Protein AF-A0A093WER9-F1 (afdb_monomer_lite)

pLDDT: mean 78.67, std 15.02, range [27.0, 93.0]

Sequence (113 aa):
MLVMSVSSFGAELKTITKKEYLDNNIKRLEQEFDAVDTNKDGKVTPEEQKAHKARIDEARKIDQELGKLADTNKDGKISDEEREILLISMDTNKDGVVTLQEQKDYLKKLIQK

Secondary structure (DSSP, 8-state):
--------TT-------HHHHHHHHHHHHHHHHHTT-SS-SS---HHHHHHHHHHHHHHHHHHHHHHHHH-SS-SSS--HHHHHHHHHHH-SS-SS---HHHHHHHHHHHHT-

Foldseek 3Di:
DDDPDPPPPDPDPDDDDPVRVVVVVVVVVVVVQCQQPVVPPSDHDPVSVVVSVVVVVVVVVLVVVLQVQLPPVVPSDRDPVSVVVSQVQQPPVPPSDRDPVSSVVSVVVVVVD

Radius of gyration: 18.87 Å; chains: 1; bounding box: 36×37×44 Å

Structure (mmCIF, N/CA/C/O backbone):
data_AF-A0A093WER9-F1
#
_entry.id   AF-A0A093WER9-F1
#
loop_
_atom_site.group_PDB
_atom_site.id
_atom_site.type_symbol
_atom_site.label_atom_id
_atom_site.label_alt_id
_atom_site.label_comp_id
_atom_site.label_asym_id
_atom_site.label_entity_id
_atom_site.label_seq_id
_atom_site.pdbx_PDB_ins_code
_atom_site.Cartn_x
_atom_site.Cartn_y
_atom_site.Cartn_z
_atom_site.occupancy
_atom_site.B_iso_or_equiv
_atom_site.auth_seq_id
_atom_site.auth_comp_id
_atom_site.auth_asym_id
_atom_site.auth_atom_id
_atom_site.pdbx_PDB_model_num
ATOM 1 N N . MET A 1 1 ? -3.390 4.123 -4.673 1.00 33.78 1 MET A N 1
ATOM 2 C CA . MET A 1 1 ? -2.421 4.841 -5.518 1.00 33.78 1 MET A CA 1
ATOM 3 C C . MET A 1 1 ? -1.289 5.296 -4.613 1.00 33.78 1 MET A C 1
ATOM 5 O O . MET A 1 1 ? -1.528 6.116 -3.737 1.00 33.78 1 MET A O 1
ATOM 9 N N . LEU A 1 2 ? -0.112 4.682 -4.730 1.00 27.00 2 LEU A N 1
ATOM 10 C CA . LEU A 1 2 ? 1.060 5.030 -3.930 1.00 27.00 2 LEU A CA 1
ATOM 11 C C . LEU A 1 2 ? 1.925 5.979 -4.767 1.00 27.00 2 LEU A C 1
ATOM 13 O O . LEU A 1 2 ? 2.595 5.552 -5.703 1.00 27.00 2 LEU A O 1
ATOM 17 N N . VAL A 1 3 ? 1.857 7.275 -4.470 1.00 31.20 3 VAL A N 1
ATOM 18 C CA . VAL A 1 3 ? 2.686 8.292 -5.126 1.00 31.20 3 VAL A CA 1
ATOM 19 C C . VAL A 1 3 ? 4.075 8.237 -4.488 1.00 31.20 3 VAL A C 1
ATOM 21 O O . VAL A 1 3 ? 4.278 8.755 -3.393 1.00 31.20 3 VAL A O 1
ATOM 24 N N . MET A 1 4 ? 5.037 7.581 -5.139 1.00 30.22 4 MET A N 1
ATOM 25 C CA . MET A 1 4 ? 6.443 7.642 -4.728 1.00 30.22 4 MET A CA 1
ATOM 26 C C . MET A 1 4 ? 7.090 8.892 -5.339 1.00 30.22 4 MET A C 1
ATOM 28 O O . MET A 1 4 ? 7.626 8.852 -6.442 1.00 30.22 4 MET A O 1
ATOM 32 N N . SER A 1 5 ? 7.002 10.016 -4.626 1.00 32.56 5 SER A N 1
ATOM 33 C CA . SER A 1 5 ? 7.769 11.228 -4.932 1.00 32.56 5 SER A CA 1
ATOM 34 C C . SER A 1 5 ? 9.197 11.088 -4.391 1.00 32.56 5 SER A C 1
ATOM 36 O O . SER A 1 5 ? 9.391 10.856 -3.198 1.00 32.56 5 SER A O 1
ATOM 38 N N . VAL A 1 6 ? 10.202 11.231 -5.260 1.00 38.78 6 VAL A N 1
ATOM 39 C CA . VAL A 1 6 ? 11.637 11.050 -4.948 1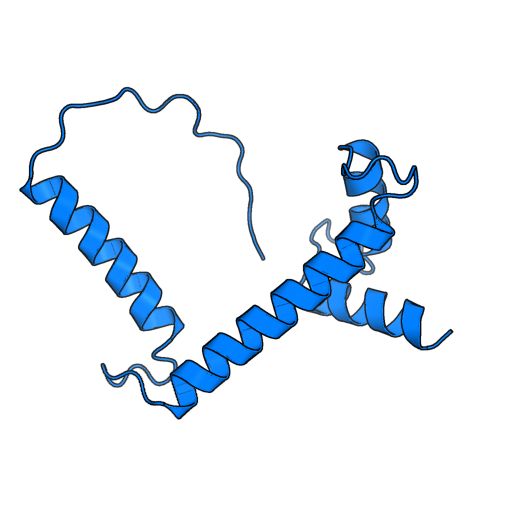.00 38.78 6 VAL A CA 1
ATOM 40 C C . VAL A 1 6 ? 12.278 12.322 -4.348 1.00 38.78 6 VAL A C 1
ATOM 42 O O . VAL A 1 6 ? 13.489 12.508 -4.389 1.00 38.78 6 VAL A O 1
ATOM 45 N N . SER A 1 7 ? 11.496 13.238 -3.771 1.00 39.06 7 SER A N 1
ATOM 46 C CA . SER A 1 7 ? 11.966 14.601 -3.455 1.00 39.06 7 SER A CA 1
ATOM 47 C C . SER A 1 7 ? 12.407 14.862 -2.004 1.00 39.06 7 SER A C 1
ATOM 49 O O . SER A 1 7 ? 12.386 16.017 -1.588 1.00 39.06 7 SER A O 1
ATOM 51 N N . SER A 1 8 ? 12.807 13.866 -1.197 1.00 40.94 8 SER A N 1
ATOM 52 C CA . SER A 1 8 ? 13.106 14.134 0.233 1.00 40.94 8 SER A CA 1
ATOM 53 C C . SER A 1 8 ? 14.408 13.566 0.818 1.00 40.94 8 SER A C 1
ATOM 55 O O . SER A 1 8 ? 14.592 13.588 2.032 1.00 40.94 8 SER A O 1
ATOM 57 N N . PHE A 1 9 ? 15.389 13.163 0.002 1.00 41.28 9 PHE A N 1
ATOM 58 C CA . PHE A 1 9 ? 16.747 12.853 0.499 1.00 41.28 9 PHE A CA 1
ATOM 59 C C . PHE A 1 9 ? 17.585 14.122 0.781 1.00 41.28 9 PHE A C 1
ATOM 61 O O . PHE A 1 9 ? 18.737 14.239 0.378 1.00 41.28 9 PHE A O 1
ATOM 68 N N . GLY A 1 10 ? 16.988 15.096 1.471 1.00 44.25 10 GLY A N 1
ATOM 69 C CA . GLY A 1 10 ? 17.608 16.373 1.837 1.00 44.25 10 GLY A CA 1
ATOM 70 C C . GLY A 1 10 ? 17.031 16.981 3.116 1.00 44.25 10 GLY A C 1
ATOM 71 O O . GLY A 1 10 ? 17.088 18.193 3.300 1.00 44.25 10 GLY A O 1
ATOM 72 N N 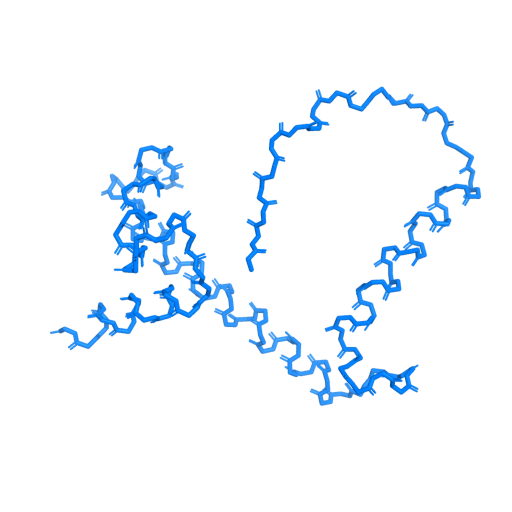. ALA A 1 11 ? 16.423 16.174 3.989 1.00 52.06 11 ALA A N 1
ATOM 73 C CA . ALA A 1 11 ? 15.970 16.661 5.283 1.00 52.06 11 ALA A CA 1
ATOM 74 C C . ALA A 1 11 ? 17.188 16.873 6.195 1.00 52.06 11 ALA A C 1
ATOM 76 O O . ALA A 1 11 ? 17.719 15.925 6.772 1.00 52.06 11 ALA A O 1
ATOM 77 N N . GLU 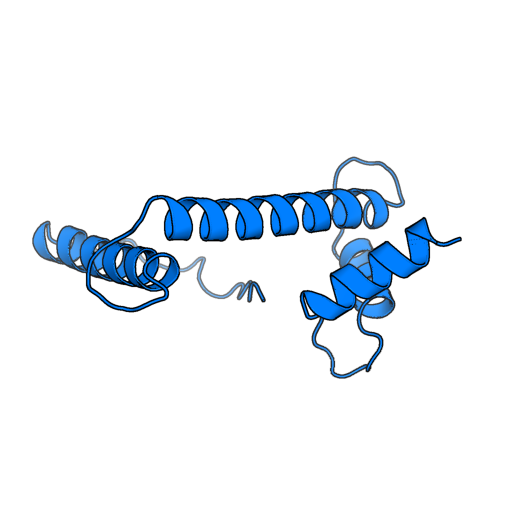A 1 12 ? 17.645 18.123 6.310 1.00 57.62 12 GLU A N 1
ATOM 78 C CA . GLU A 1 12 ? 18.531 18.545 7.394 1.00 57.62 12 GLU A CA 1
ATOM 79 C C . GLU A 1 12 ? 17.969 18.015 8.719 1.00 57.62 12 GLU A C 1
ATOM 81 O O . GLU A 1 12 ? 16.818 18.297 9.066 1.00 57.62 12 GLU A O 1
ATOM 86 N N . LEU A 1 13 ? 18.758 17.222 9.448 1.00 58.56 13 LEU A N 1
ATOM 87 C CA . LEU A 1 13 ? 18.375 16.715 10.763 1.00 58.56 13 LEU A CA 1
ATOM 88 C C . LEU A 1 13 ? 18.331 17.891 11.746 1.00 58.56 13 LEU A C 1
ATOM 90 O O . LEU A 1 13 ? 19.311 18.210 12.416 1.00 58.56 13 LEU A O 1
ATOM 94 N N . LYS A 1 14 ? 17.190 18.576 11.794 1.00 78.69 14 LYS A N 1
ATOM 95 C CA . LYS A 1 14 ? 16.926 19.656 12.743 1.00 78.69 14 LYS A CA 1
ATOM 96 C C . LYS A 1 14 ? 16.661 19.051 14.116 1.00 78.69 14 LYS A C 1
ATOM 98 O O . LYS A 1 14 ? 16.024 18.004 14.234 1.00 78.69 14 LYS A O 1
ATOM 103 N N . THR A 1 15 ? 17.131 19.718 15.167 1.00 80.44 15 THR A N 1
ATOM 104 C CA . THR A 1 15 ? 16.772 19.349 16.538 1.00 80.44 15 THR A CA 1
ATOM 105 C C . THR A 1 15 ? 15.277 19.553 16.719 1.00 80.44 15 THR A C 1
ATOM 107 O O . THR A 1 15 ? 14.805 20.688 16.717 1.00 80.44 15 THR A O 1
ATOM 110 N N . ILE A 1 16 ? 14.546 18.455 16.865 1.00 85.50 16 ILE A N 1
ATOM 111 C CA . ILE A 1 16 ? 13.127 18.474 17.205 1.00 85.50 16 ILE A CA 1
ATOM 112 C C . ILE A 1 16 ? 12.963 18.399 18.718 1.00 85.50 16 ILE A C 1
ATOM 114 O O . ILE A 1 16 ? 13.692 17.693 19.420 1.00 85.50 16 ILE A O 1
ATOM 118 N N . THR A 1 17 ? 11.983 19.118 19.238 1.00 91.19 17 THR A N 1
ATOM 119 C CA . THR A 1 17 ? 11.582 19.005 20.636 1.00 91.19 17 THR A CA 1
ATOM 120 C C . THR A 1 17 ? 10.775 17.723 20.859 1.00 91.19 17 THR A C 1
ATOM 122 O O . THR A 1 17 ? 10.135 17.189 19.950 1.00 91.19 17 THR A O 1
ATOM 125 N N . LYS A 1 18 ? 10.734 17.238 22.109 1.00 91.00 18 LYS A N 1
ATOM 126 C CA . LYS A 1 18 ? 9.875 16.101 22.490 1.00 91.00 18 LYS A CA 1
ATOM 127 C C . LYS A 1 18 ? 8.405 16.343 22.119 1.00 91.00 18 LYS A C 1
ATOM 129 O O . LYS A 1 18 ? 7.718 15.405 21.731 1.00 91.00 18 LYS A O 1
ATOM 134 N N . LYS A 1 19 ? 7.935 17.589 22.237 1.00 92.12 19 LYS A N 1
ATOM 135 C CA . LYS A 1 19 ? 6.568 17.975 21.878 1.00 92.12 19 LYS A CA 1
ATOM 136 C C . LYS A 1 19 ? 6.321 17.816 20.378 1.00 92.12 19 LYS A C 1
ATOM 138 O O . LYS A 1 19 ? 5.386 17.126 20.006 1.00 92.12 19 LYS A O 1
ATOM 143 N N . GLU A 1 20 ? 7.190 18.366 19.533 1.00 87.12 20 GLU A N 1
ATOM 144 C CA . GLU A 1 20 ? 7.054 18.245 18.074 1.00 87.12 20 GLU A CA 1
ATOM 145 C C . GLU A 1 20 ? 7.102 16.786 17.608 1.00 87.12 20 GLU A C 1
ATOM 147 O O . GLU A 1 20 ? 6.343 16.394 16.725 1.00 87.12 20 GLU A O 1
ATOM 152 N N . TYR A 1 21 ? 7.951 15.957 18.224 1.00 88.88 21 TYR A N 1
ATOM 153 C CA . TYR A 1 21 ? 7.984 14.523 17.937 1.00 88.88 21 TYR A CA 1
ATOM 154 C C . TYR A 1 21 ? 6.644 13.839 18.244 1.00 88.88 21 TYR A C 1
ATOM 156 O O . TYR A 1 21 ? 6.160 13.043 17.438 1.00 88.88 21 TYR A O 1
ATOM 164 N N . LEU A 1 22 ? 6.041 14.138 19.398 1.00 93.00 22 LEU A N 1
ATOM 165 C CA . LEU A 1 22 ? 4.745 13.578 19.777 1.00 93.00 22 LEU A CA 1
ATOM 166 C C . LEU A 1 22 ? 3.630 14.097 18.869 1.00 93.00 22 LEU A C 1
ATOM 168 O O . LEU A 1 22 ? 2.874 13.286 18.352 1.00 93.00 22 LEU A O 1
ATOM 172 N N . ASP A 1 23 ? 3.574 15.402 18.609 1.00 91.88 23 ASP A N 1
ATOM 173 C CA . ASP A 1 23 ? 2.537 16.019 17.775 1.00 91.88 23 ASP A CA 1
ATOM 174 C C . ASP A 1 23 ? 2.571 15.473 16.335 1.00 91.88 23 ASP A C 1
ATOM 176 O O . ASP A 1 23 ? 1.531 15.158 15.758 1.00 91.88 23 ASP A O 1
ATOM 180 N N . ASN A 1 24 ? 3.765 15.290 15.759 1.00 87.25 24 ASN A N 1
ATOM 181 C CA . ASN A 1 24 ? 3.916 14.692 14.430 1.00 87.25 24 ASN A CA 1
ATOM 182 C C . ASN A 1 24 ? 3.472 13.225 14.400 1.00 87.25 24 ASN A C 1
ATOM 184 O O . ASN A 1 24 ? 2.833 12.791 13.440 1.00 87.25 24 ASN A O 1
ATOM 188 N N . ASN A 1 25 ? 3.784 12.459 15.448 1.00 90.50 25 ASN A N 1
ATOM 189 C CA . ASN A 1 25 ? 3.321 11.078 15.548 1.00 90.50 25 ASN A CA 1
ATOM 190 C C . ASN A 1 25 ? 1.811 10.992 15.766 1.00 90.50 25 ASN A C 1
ATOM 192 O O . ASN A 1 25 ? 1.179 10.150 15.140 1.00 90.50 25 ASN A O 1
ATOM 196 N N . ILE A 1 26 ? 1.230 11.863 16.594 1.00 91.69 26 ILE A N 1
ATOM 197 C CA . ILE A 1 26 ? -0.216 11.914 16.834 1.00 91.69 26 ILE A CA 1
ATOM 198 C C . ILE A 1 26 ? -0.947 12.181 15.522 1.00 91.69 26 ILE A C 1
ATOM 200 O O . ILE A 1 26 ? -1.809 11.393 15.162 1.00 91.69 26 ILE A O 1
ATOM 204 N N . LYS A 1 27 ? -0.537 13.193 14.748 1.00 89.19 27 LYS A N 1
ATOM 205 C CA . LYS A 1 27 ? -1.149 13.476 13.437 1.00 89.19 27 LYS A CA 1
ATOM 206 C C . LYS A 1 27 ? -1.105 12.278 12.490 1.00 89.19 27 LYS A C 1
ATOM 208 O O . LYS A 1 27 ? -2.074 12.000 11.794 1.00 89.19 27 LYS A O 1
ATOM 213 N N . ARG A 1 28 ? 0.0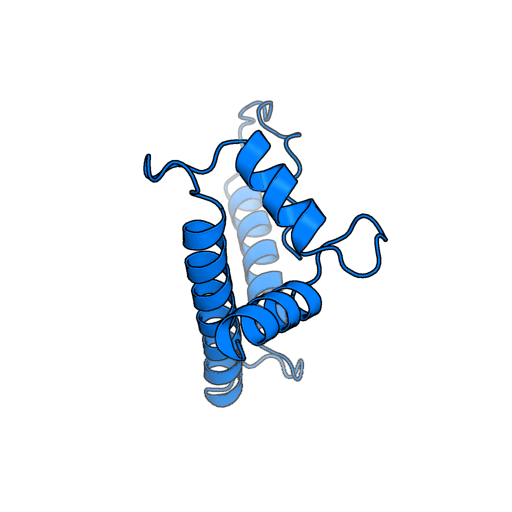22 11.561 12.454 1.00 87.56 28 ARG A N 1
ATOM 214 C CA . ARG A 1 28 ? 0.166 10.351 11.631 1.00 87.56 28 ARG A CA 1
ATOM 215 C C . ARG A 1 28 ? -0.772 9.238 12.107 1.00 87.56 28 ARG A C 1
ATOM 217 O O . ARG A 1 28 ? -1.393 8.578 11.285 1.00 87.56 28 ARG A O 1
ATOM 224 N N . LEU A 1 29 ? -0.882 9.047 13.421 1.00 88.94 29 LEU A N 1
ATOM 225 C CA . LEU A 1 29 ? -1.767 8.049 14.023 1.00 88.94 29 LEU A CA 1
ATOM 226 C C . LEU A 1 29 ? -3.247 8.392 13.822 1.00 88.94 29 LEU A C 1
ATOM 228 O O . LEU A 1 29 ? -4.033 7.486 13.587 1.00 88.94 29 LEU A O 1
ATOM 232 N N . GLU A 1 30 ? -3.623 9.671 13.860 1.00 89.12 30 GLU A N 1
ATOM 233 C CA . GLU A 1 30 ? -4.979 10.134 13.531 1.00 89.12 30 GLU A CA 1
ATOM 234 C C . GLU A 1 30 ? -5.336 9.794 12.082 1.00 89.12 30 GLU A C 1
ATOM 236 O O . GLU A 1 30 ? -6.374 9.196 11.825 1.00 89.12 30 GLU A O 1
ATOM 241 N N . GLN A 1 31 ? -4.437 10.072 11.134 1.00 88.12 31 GLN A N 1
ATOM 242 C CA . GLN A 1 31 ? -4.643 9.715 9.727 1.00 88.12 31 GLN A CA 1
ATOM 243 C C . GLN A 1 31 ? -4.766 8.201 9.511 1.00 88.12 31 GLN A C 1
ATOM 245 O O . GLN A 1 31 ? -5.574 7.751 8.699 1.00 88.12 31 GLN A O 1
ATOM 250 N N . GLU A 1 32 ? -3.956 7.408 10.216 1.00 86.12 32 GLU A N 1
ATOM 251 C CA . GLU A 1 32 ? -4.056 5.947 10.182 1.00 86.12 32 GLU A CA 1
ATOM 252 C C . GLU A 1 32 ? -5.374 5.461 10.793 1.00 86.12 32 GLU A C 1
ATOM 254 O O . GLU A 1 32 ? -5.996 4.552 10.244 1.00 86.12 32 GLU A O 1
ATOM 259 N N . PHE A 1 33 ? -5.820 6.076 11.888 1.00 89.19 33 PHE A N 1
ATOM 260 C CA . PHE A 1 33 ? -7.089 5.760 12.534 1.00 89.19 33 PHE A CA 1
ATOM 261 C C . PHE A 1 33 ? -8.269 6.055 11.606 1.00 89.19 33 PHE A C 1
ATOM 263 O O . PHE A 1 33 ? -9.061 5.153 11.345 1.00 89.19 33 PHE A O 1
ATOM 270 N N . ASP A 1 34 ? -8.318 7.249 11.015 1.00 88.19 34 ASP A N 1
ATOM 271 C CA . ASP A 1 34 ? -9.349 7.668 10.056 1.00 88.19 34 ASP A CA 1
ATOM 272 C C . ASP A 1 34 ? -9.394 6.777 8.800 1.00 88.19 34 ASP A C 1
ATOM 274 O O . ASP A 1 34 ? -10.421 6.662 8.130 1.00 88.19 34 ASP A O 1
ATOM 278 N N . ALA A 1 35 ? -8.277 6.135 8.442 1.00 85.00 35 ALA A N 1
ATOM 279 C CA . ALA A 1 35 ? -8.217 5.191 7.325 1.00 85.00 35 ALA A CA 1
ATOM 280 C C . ALA A 1 35 ? -8.798 3.802 7.663 1.00 85.00 35 ALA A C 1
ATOM 282 O O . ALA A 1 35 ? -9.062 2.990 6.760 1.00 85.00 35 ALA A O 1
ATOM 283 N N . VAL A 1 36 ? -8.951 3.488 8.951 1.00 87.25 36 VAL A N 1
ATOM 284 C CA . VAL A 1 36 ? -9.557 2.243 9.440 1.00 87.25 36 VAL A CA 1
ATOM 285 C C . VAL A 1 36 ? -11.010 2.488 9.843 1.00 87.25 36 VAL A C 1
ATOM 287 O O . VAL A 1 36 ? -11.873 1.750 9.363 1.00 87.25 36 VAL A O 1
ATOM 290 N N . ASP A 1 37 ? -11.262 3.525 10.647 1.00 89.19 37 ASP A N 1
ATOM 291 C CA . ASP A 1 37 ? -12.581 4.021 11.063 1.00 89.19 37 ASP A CA 1
ATOM 292 C C . ASP A 1 37 ? -13.324 4.596 9.847 1.00 89.19 37 ASP A C 1
ATOM 294 O O . ASP A 1 37 ? -13.277 5.782 9.516 1.00 89.19 37 ASP A O 1
ATOM 298 N N . THR A 1 38 ? -13.963 3.700 9.103 1.00 84.75 38 THR A N 1
ATOM 299 C CA . THR A 1 38 ? -14.574 4.034 7.817 1.00 84.75 38 THR A CA 1
ATOM 300 C C . THR A 1 38 ? -15.911 4.737 8.039 1.00 84.75 38 THR A C 1
ATOM 302 O O . THR A 1 38 ? -16.328 5.541 7.201 1.00 84.75 38 THR A O 1
ATOM 305 N N . ASN A 1 39 ? -16.587 4.438 9.154 1.00 87.50 39 ASN A N 1
ATOM 306 C CA . ASN A 1 39 ? -17.854 5.063 9.518 1.00 87.50 39 ASN A CA 1
ATOM 307 C C . ASN A 1 39 ? -17.682 6.397 10.280 1.00 87.50 39 ASN A C 1
ATOM 309 O O . ASN A 1 39 ? -18.662 7.135 10.407 1.00 87.50 39 ASN A O 1
ATOM 313 N N . LYS A 1 40 ? -16.451 6.740 10.685 1.00 87.81 40 LYS A N 1
ATOM 314 C CA . LYS A 1 40 ? -16.073 7.965 11.405 1.00 87.81 40 LYS A CA 1
ATOM 315 C C . LYS A 1 40 ? -16.804 8.124 12.734 1.00 87.81 40 LYS A C 1
ATOM 317 O O . LYS A 1 40 ? -17.163 9.242 13.116 1.00 87.81 40 LYS A O 1
ATOM 322 N N . ASP A 1 41 ? -17.072 7.017 13.419 1.00 89.38 41 ASP A N 1
ATOM 323 C CA . ASP A 1 41 ? -17.741 7.027 14.720 1.00 89.38 41 ASP A CA 1
ATOM 324 C C . ASP A 1 41 ? -16.766 7.206 15.902 1.00 89.38 41 ASP A C 1
ATOM 326 O O . ASP A 1 41 ? -17.190 7.288 17.063 1.00 89.38 41 ASP A O 1
ATOM 330 N N . GLY A 1 42 ? -15.467 7.332 15.607 1.00 85.88 42 GLY A N 1
ATOM 331 C CA . GLY A 1 42 ? -14.399 7.495 16.586 1.00 85.88 42 GLY A CA 1
ATOM 332 C C . GLY A 1 42 ? -13.985 6.177 17.236 1.00 85.88 42 GLY A C 1
ATOM 333 O O . GLY A 1 42 ? -13.283 6.185 18.254 1.00 85.88 42 GLY A O 1
ATOM 334 N N . LYS A 1 43 ? -14.431 5.039 16.700 1.00 89.38 43 LYS A N 1
ATOM 335 C CA . LYS A 1 43 ? -14.074 3.696 17.147 1.00 89.38 43 LYS A CA 1
ATOM 336 C C . LYS A 1 43 ? -13.678 2.872 15.937 1.00 89.38 43 LYS A C 1
ATOM 338 O O . LYS A 1 43 ? -14.110 3.080 14.821 1.00 89.38 43 LYS A O 1
ATOM 343 N N . VAL A 1 44 ? -12.831 1.890 16.195 1.00 86.94 44 VAL A N 1
ATOM 344 C CA . VAL A 1 44 ? -12.446 0.913 15.187 1.00 86.94 44 VAL A CA 1
ATOM 345 C C . VAL A 1 44 ? -13.066 -0.412 15.590 1.00 86.94 44 VAL A C 1
ATOM 347 O O . VAL A 1 44 ? -12.681 -1.019 16.595 1.00 86.94 44 VAL A O 1
ATOM 350 N N . THR A 1 45 ? -14.061 -0.841 14.824 1.00 88.75 45 THR A N 1
ATOM 351 C CA . THR A 1 45 ? -14.741 -2.119 15.046 1.00 88.75 45 THR A CA 1
ATOM 352 C C . THR A 1 45 ? -13.905 -3.296 14.520 1.00 88.75 45 THR A C 1
ATOM 354 O O . THR A 1 45 ? -13.087 -3.126 13.607 1.00 88.75 45 THR A O 1
ATOM 357 N N . PRO A 1 46 ? -14.078 -4.522 15.054 1.00 89.12 46 PRO A N 1
ATOM 358 C CA . PRO A 1 46 ? -13.439 -5.716 14.495 1.00 89.12 46 PRO A CA 1
ATOM 359 C C . PRO A 1 46 ? -13.730 -5.903 12.999 1.00 89.12 46 PRO A C 1
ATOM 361 O O . PRO A 1 46 ? -12.868 -6.353 12.242 1.00 89.12 46 PRO A O 1
ATOM 364 N N . GLU A 1 47 ? -14.932 -5.533 12.563 1.00 87.75 47 GLU A N 1
ATOM 365 C CA . GLU A 1 47 ? -15.369 -5.556 11.172 1.00 87.75 47 GLU A CA 1
ATOM 366 C C . GLU A 1 47 ? -14.552 -4.587 10.308 1.00 87.75 47 GLU A C 1
ATOM 368 O O . GLU A 1 47 ? -14.062 -4.982 9.247 1.00 87.75 47 GLU A O 1
ATOM 373 N N . GLU A 1 48 ? -14.334 -3.355 10.771 1.00 86.88 48 GLU A N 1
ATOM 374 C CA . GLU A 1 48 ? -13.513 -2.357 10.076 1.00 86.88 48 GLU A CA 1
ATOM 375 C C . GLU A 1 48 ? -12.040 -2.747 10.025 1.00 86.88 48 GLU A C 1
ATOM 377 O O . GLU A 1 48 ? -11.414 -2.646 8.967 1.00 86.88 48 GLU A O 1
ATOM 382 N N . GLN A 1 49 ? -11.489 -3.291 11.114 1.00 86.25 49 GLN A N 1
ATOM 383 C CA . GLN A 1 49 ? -10.131 -3.839 11.094 1.00 86.25 49 GLN A CA 1
ATOM 384 C C . GLN A 1 49 ? -10.005 -4.982 10.095 1.00 86.25 49 GLN A C 1
ATOM 386 O O . GLN A 1 49 ? -9.031 -5.050 9.342 1.00 86.25 49 GLN A O 1
ATOM 391 N N . LYS A 1 50 ? -10.988 -5.887 10.064 1.00 88.00 50 LYS A N 1
ATOM 392 C CA . LYS A 1 50 ? -11.000 -7.013 9.130 1.00 88.00 50 LYS A CA 1
ATOM 393 C C . LYS A 1 50 ? -11.102 -6.529 7.687 1.00 88.00 50 LYS A C 1
ATOM 395 O O . LYS A 1 50 ? -10.373 -7.039 6.838 1.00 88.00 50 LYS A O 1
ATOM 400 N N . ALA A 1 51 ? -11.950 -5.541 7.409 1.00 85.69 51 ALA A N 1
ATOM 401 C CA . ALA A 1 51 ? -12.075 -4.937 6.088 1.00 85.69 51 ALA A CA 1
ATOM 402 C C . ALA A 1 51 ? -10.773 -4.241 5.665 1.00 85.69 51 ALA A C 1
ATOM 404 O O . ALA A 1 51 ? -10.285 -4.458 4.556 1.00 85.69 51 ALA A O 1
ATOM 405 N N . HIS A 1 52 ? -10.162 -3.463 6.558 1.00 83.69 52 HIS A N 1
ATOM 406 C CA . HIS A 1 52 ? -8.890 -2.799 6.301 1.00 83.69 52 HIS A CA 1
ATOM 407 C C . HIS A 1 52 ? -7.767 -3.814 6.034 1.00 83.69 52 HIS A C 1
ATOM 409 O O . HIS A 1 52 ? -7.047 -3.699 5.041 1.00 83.69 52 HIS A O 1
ATOM 415 N N . LYS A 1 53 ? -7.668 -4.866 6.855 1.00 86.00 53 LYS A N 1
ATOM 416 C CA . LYS A 1 53 ? -6.705 -5.954 6.657 1.00 86.00 53 LYS A CA 1
ATOM 417 C C . LYS A 1 53 ? -6.925 -6.683 5.333 1.00 86.00 53 LYS A C 1
ATOM 419 O O . LYS A 1 53 ? -5.958 -6.921 4.619 1.00 86.00 53 LYS A O 1
ATOM 424 N N . ALA A 1 54 ? -8.173 -6.982 4.973 1.00 86.12 54 ALA A N 1
ATOM 425 C CA . ALA A 1 54 ? -8.494 -7.614 3.696 1.00 86.12 54 ALA A CA 1
ATOM 426 C C . ALA A 1 54 ? -8.041 -6.755 2.504 1.00 86.12 54 ALA A C 1
ATOM 428 O O . ALA A 1 54 ? -7.433 -7.283 1.576 1.00 86.12 54 ALA A O 1
ATOM 429 N N . ARG A 1 55 ? -8.247 -5.429 2.557 1.00 81.75 55 ARG A N 1
ATOM 430 C CA . ARG A 1 55 ? -7.755 -4.499 1.524 1.00 81.75 55 ARG A CA 1
ATOM 431 C C . ARG A 1 55 ? -6.231 -4.528 1.399 1.00 81.75 55 ARG A C 1
ATOM 433 O O . ARG A 1 55 ? -5.717 -4.584 0.285 1.00 81.75 55 ARG A O 1
ATOM 440 N N . ILE A 1 56 ? -5.511 -4.514 2.523 1.00 83.00 56 ILE A N 1
ATOM 441 C CA . ILE A 1 56 ? -4.042 -4.595 2.526 1.00 83.00 56 ILE A CA 1
ATOM 442 C C . ILE A 1 56 ? -3.562 -5.944 1.982 1.00 83.00 56 ILE A C 1
ATOM 444 O O . ILE A 1 56 ? -2.619 -5.991 1.195 1.00 83.00 56 ILE A O 1
ATOM 448 N N . ASP A 1 57 ? -4.194 -7.043 2.388 1.00 84.75 57 ASP A N 1
ATOM 449 C CA . ASP A 1 57 ? -3.818 -8.381 1.938 1.00 84.75 57 ASP A CA 1
ATOM 450 C C . ASP A 1 57 ? -4.086 -8.566 0.435 1.00 84.75 57 ASP A C 1
ATOM 452 O O . ASP A 1 57 ? -3.269 -9.176 -0.254 1.00 84.75 57 ASP A O 1
ATOM 456 N N . GLU A 1 58 ? -5.180 -8.010 -0.097 1.00 81.56 58 GLU A N 1
ATOM 457 C CA . GLU A 1 58 ? -5.434 -7.956 -1.543 1.00 81.56 58 GLU A CA 1
ATOM 458 C C . GLU A 1 58 ? -4.373 -7.140 -2.283 1.00 81.56 58 GLU A C 1
ATOM 460 O O . GLU A 1 58 ? -3.813 -7.631 -3.262 1.00 81.56 58 GLU A O 1
ATOM 465 N N . ALA A 1 59 ? -4.066 -5.929 -1.809 1.00 79.31 59 ALA A N 1
ATOM 466 C CA . ALA A 1 59 ? -3.050 -5.076 -2.421 1.00 79.31 59 ALA A CA 1
ATOM 467 C C . ALA A 1 59 ? -1.677 -5.765 -2.439 1.00 79.31 59 ALA A C 1
ATOM 469 O O . ALA A 1 59 ? -1.020 -5.806 -3.473 1.00 79.31 59 ALA A O 1
ATOM 470 N N . ARG A 1 60 ? -1.288 -6.416 -1.334 1.00 83.56 60 ARG A N 1
ATOM 471 C CA . ARG A 1 60 ? -0.021 -7.156 -1.253 1.00 83.56 60 ARG A CA 1
ATOM 472 C C . ARG A 1 60 ? 0.045 -8.306 -2.256 1.00 83.56 60 ARG A C 1
ATOM 474 O O . ARG A 1 60 ? 1.100 -8.537 -2.835 1.00 83.56 60 ARG A O 1
ATOM 481 N N . LYS A 1 61 ? -1.053 -9.042 -2.456 1.00 83.75 61 LYS A N 1
ATOM 482 C CA . LYS A 1 61 ? -1.102 -10.119 -3.459 1.00 83.75 61 LYS A CA 1
ATOM 483 C C . LYS A 1 61 ? -0.942 -9.568 -4.872 1.00 83.75 61 LYS A C 1
ATOM 485 O O . LYS A 1 61 ? -0.199 -10.145 -5.654 1.00 83.75 61 LYS A O 1
ATOM 490 N N . ILE A 1 62 ? -1.616 -8.459 -5.176 1.00 81.75 62 ILE A N 1
ATOM 491 C CA . ILE A 1 62 ? -1.500 -7.782 -6.472 1.00 81.75 62 ILE A CA 1
ATOM 492 C C . ILE A 1 62 ? -0.051 -7.354 -6.705 1.00 81.75 62 ILE A C 1
ATOM 494 O O . ILE A 1 62 ? 0.526 -7.738 -7.714 1.00 81.75 62 ILE A O 1
ATOM 498 N N . ASP A 1 63 ? 0.566 -6.665 -5.744 1.00 81.31 63 ASP A N 1
ATOM 499 C CA . ASP A 1 63 ? 1.959 -6.216 -5.846 1.00 81.31 63 ASP A CA 1
ATOM 500 C C . ASP A 1 63 ? 2.938 -7.385 -6.025 1.00 81.31 63 ASP A C 1
ATOM 502 O O . ASP A 1 63 ? 3.882 -7.291 -6.805 1.00 81.31 63 ASP A O 1
ATOM 506 N N . GLN A 1 64 ? 2.713 -8.511 -5.340 1.00 83.62 64 GLN A N 1
ATOM 507 C CA . GLN A 1 64 ? 3.537 -9.712 -5.497 1.00 83.62 64 GLN A CA 1
ATOM 508 C C . GLN A 1 64 ? 3.420 -10.327 -6.894 1.00 83.62 64 GLN A C 1
ATOM 510 O O . GLN A 1 64 ? 4.435 -10.700 -7.478 1.00 83.62 64 GLN A O 1
ATOM 515 N N . GLU A 1 65 ? 2.206 -10.460 -7.426 1.00 83.06 65 GLU A N 1
ATOM 516 C CA . GLU A 1 65 ? 1.996 -11.006 -8.771 1.00 83.06 65 GLU A CA 1
ATOM 517 C C . GLU A 1 65 ? 2.536 -10.055 -9.845 1.00 83.06 65 GLU A C 1
ATOM 519 O O . GLU A 1 65 ? 3.222 -10.495 -10.764 1.00 83.06 65 GLU A O 1
ATOM 524 N N . LEU A 1 66 ? 2.321 -8.747 -9.689 1.00 81.19 66 LEU A N 1
ATOM 525 C CA . LEU A 1 66 ? 2.891 -7.732 -10.572 1.00 81.19 66 LEU A CA 1
ATOM 526 C C . LEU A 1 66 ? 4.417 -7.722 -10.525 1.00 81.19 66 LEU A C 1
ATOM 528 O O . LEU A 1 66 ? 5.044 -7.658 -11.574 1.00 81.19 66 LEU A O 1
ATOM 532 N N . GLY A 1 67 ? 5.022 -7.845 -9.342 1.00 81.62 67 GLY A N 1
ATOM 533 C CA . GLY A 1 67 ? 6.475 -7.900 -9.204 1.00 81.62 67 GLY A CA 1
ATOM 534 C C . GLY A 1 67 ? 7.093 -9.105 -9.913 1.00 81.62 67 GLY A C 1
ATOM 535 O O . GLY A 1 67 ? 8.093 -8.955 -10.606 1.00 81.62 67 GLY A O 1
ATOM 536 N N . LYS A 1 68 ? 6.459 -10.283 -9.825 1.00 80.56 68 LYS A N 1
ATOM 537 C CA . LYS A 1 68 ? 6.888 -11.478 -10.576 1.00 80.56 68 LYS A CA 1
ATOM 538 C C . LYS A 1 68 ? 6.762 -11.311 -12.090 1.00 80.56 68 LYS A C 1
ATOM 540 O O . LYS A 1 68 ? 7.518 -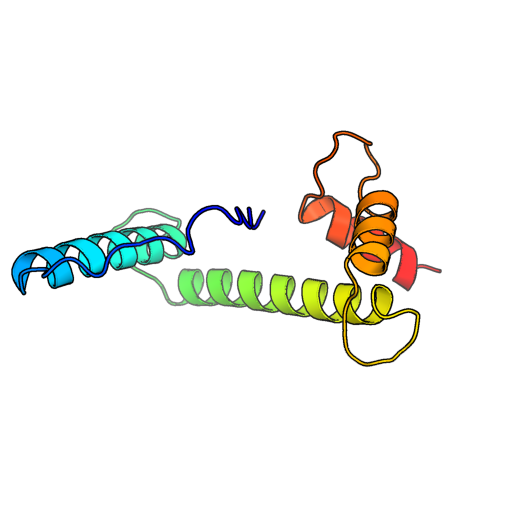11.928 -12.828 1.00 80.56 68 LYS A O 1
ATOM 545 N N . LEU A 1 69 ? 5.763 -10.555 -12.547 1.00 79.19 69 LEU A N 1
ATOM 546 C CA . LEU A 1 69 ? 5.561 -10.267 -13.968 1.00 79.19 69 LEU A CA 1
ATOM 547 C C . LEU A 1 69 ? 6.530 -9.198 -14.479 1.00 79.19 69 LEU A C 1
ATOM 549 O O . LEU A 1 69 ? 6.893 -9.233 -15.650 1.00 79.19 69 LEU A O 1
ATOM 553 N N . ALA A 1 70 ? 6.919 -8.259 -13.616 1.00 83.06 70 ALA A N 1
ATOM 554 C CA . ALA A 1 70 ? 7.878 -7.208 -13.929 1.00 83.06 70 ALA A CA 1
ATOM 555 C C . ALA A 1 70 ? 9.286 -7.778 -14.125 1.00 83.06 70 ALA A C 1
ATOM 557 O O . ALA A 1 70 ? 9.933 -7.443 -15.112 1.00 83.06 70 ALA A O 1
ATOM 558 N N . ASP A 1 71 ? 9.715 -8.659 -13.210 1.00 83.50 71 ASP A N 1
ATOM 559 C CA . ASP A 1 71 ? 11.022 -9.334 -13.201 1.00 83.50 71 ASP A CA 1
ATOM 560 C C . ASP A 1 71 ? 11.129 -10.348 -14.357 1.00 83.50 71 ASP A C 1
ATOM 562 O O . ASP A 1 71 ? 11.029 -11.571 -14.205 1.00 83.50 71 ASP A O 1
ATOM 566 N N . THR A 1 72 ? 11.260 -9.811 -15.567 1.00 80.62 72 THR A N 1
ATOM 567 C CA . THR A 1 72 ? 11.287 -10.570 -16.817 1.00 80.62 72 THR A CA 1
ATOM 568 C C . THR A 1 72 ? 12.618 -11.296 -16.955 1.00 80.62 72 THR A C 1
ATOM 570 O O . THR A 1 72 ? 12.664 -12.422 -17.465 1.00 80.62 72 THR A O 1
ATOM 573 N N . ASN A 1 73 ? 13.701 -10.666 -16.491 1.00 83.44 73 ASN A N 1
ATOM 574 C CA . ASN A 1 73 ? 15.040 -11.240 -16.521 1.00 83.44 73 ASN A CA 1
ATOM 575 C C . ASN A 1 73 ? 15.303 -12.243 -15.368 1.00 83.44 73 ASN A C 1
ATOM 577 O O . ASN A 1 73 ? 16.278 -12.997 -15.440 1.00 83.44 73 ASN A O 1
ATOM 581 N N . LYS A 1 74 ? 14.399 -12.324 -14.378 1.00 83.75 74 LYS A N 1
ATOM 582 C CA . LYS A 1 74 ? 14.445 -13.217 -13.206 1.00 83.75 74 LYS A CA 1
ATOM 583 C C . LYS A 1 74 ? 15.684 -13.018 -12.342 1.00 83.75 74 LYS A C 1
ATOM 585 O O . LYS A 1 74 ? 16.175 -13.975 -11.732 1.00 83.75 74 LYS A O 1
ATOM 590 N N . ASP A 1 75 ? 16.210 -11.801 -12.308 1.00 84.69 75 ASP A N 1
ATOM 591 C CA . ASP A 1 75 ? 17.355 -11.446 -11.477 1.00 84.69 75 ASP A CA 1
ATOM 592 C C . ASP A 1 75 ? 16.952 -11.139 -10.021 1.00 84.69 75 ASP A C 1
ATOM 594 O O . ASP A 1 75 ? 17.816 -10.967 -9.152 1.00 84.69 75 ASP A O 1
ATOM 598 N N . GLY A 1 76 ? 15.643 -11.149 -9.734 1.00 78.88 76 GLY A N 1
ATOM 599 C CA . GLY A 1 76 ? 15.071 -10.908 -8.415 1.00 78.88 76 GLY A CA 1
ATOM 600 C C . GLY A 1 76 ? 14.974 -9.427 -8.049 1.00 78.88 76 GLY A C 1
ATOM 601 O O . GLY A 1 76 ? 14.652 -9.103 -6.900 1.00 78.88 76 GLY A O 1
ATOM 602 N N . LYS A 1 77 ? 15.265 -8.524 -8.986 1.00 83.62 77 LYS A N 1
ATOM 603 C CA . LYS A 1 77 ? 15.089 -7.078 -8.877 1.00 83.62 77 LYS A CA 1
ATOM 604 C C . LYS A 1 77 ? 14.123 -6.623 -9.966 1.00 83.62 77 LYS A C 1
ATOM 606 O O . LYS A 1 77 ? 13.863 -7.314 -10.935 1.00 83.62 77 LYS A O 1
ATOM 611 N N . ILE A 1 78 ? 13.549 -5.444 -9.761 1.00 81.06 78 ILE A N 1
ATOM 612 C CA . ILE A 1 78 ? 12.754 -4.779 -10.790 1.00 81.06 78 ILE A CA 1
ATOM 613 C C . ILE A 1 78 ? 13.579 -3.578 -11.223 1.00 81.06 78 ILE A C 1
ATOM 615 O O . ILE A 1 78 ? 13.760 -2.646 -10.433 1.00 81.06 78 ILE A O 1
ATOM 619 N N . SER A 1 79 ? 14.127 -3.641 -12.434 1.00 83.81 79 SER A N 1
ATOM 620 C CA . SER A 1 79 ? 14.796 -2.498 -13.060 1.00 83.81 79 SER A CA 1
ATOM 621 C C . SER A 1 79 ? 13.791 -1.397 -13.419 1.00 83.81 79 SER A C 1
ATOM 623 O O . SER A 1 79 ? 12.581 -1.639 -13.502 1.00 83.81 79 SER A O 1
ATOM 625 N N . ASP A 1 80 ? 14.271 -0.166 -13.610 1.00 79.94 80 ASP A N 1
ATOM 626 C CA . ASP A 1 80 ? 13.401 0.953 -13.987 1.00 79.94 80 ASP A CA 1
ATOM 627 C C . ASP A 1 80 ? 12.747 0.701 -15.357 1.00 79.94 80 ASP A C 1
ATOM 629 O O . ASP A 1 80 ? 11.563 0.992 -15.536 1.00 79.94 80 ASP A O 1
ATOM 633 N N . GLU A 1 81 ? 13.469 0.060 -16.280 1.00 82.88 81 GLU A N 1
ATOM 634 C CA . GLU A 1 81 ? 12.967 -0.328 -17.597 1.00 82.88 81 GLU A CA 1
ATOM 635 C C . GLU A 1 81 ? 11.855 -1.387 -17.502 1.00 82.88 81 GLU A C 1
ATOM 637 O O . GLU A 1 81 ? 10.807 -1.257 -18.135 1.00 82.88 81 GLU A O 1
ATOM 642 N N . GLU A 1 82 ? 12.040 -2.428 -16.685 1.00 82.31 82 GLU A N 1
ATOM 643 C CA . GLU A 1 82 ? 11.021 -3.464 -16.455 1.00 82.31 82 GLU A CA 1
ATOM 644 C C . GLU A 1 82 ? 9.765 -2.892 -15.800 1.00 82.31 82 GLU A C 1
ATOM 646 O O . GLU A 1 82 ? 8.636 -3.242 -16.161 1.00 82.31 82 GLU A O 1
ATOM 651 N N . ARG A 1 83 ? 9.954 -1.966 -14.859 1.00 79.31 83 ARG A N 1
ATOM 652 C CA . ARG A 1 83 ? 8.855 -1.252 -14.217 1.00 79.31 83 ARG A CA 1
ATOM 653 C C . ARG A 1 83 ? 8.082 -0.401 -15.220 1.00 79.31 83 ARG A C 1
ATOM 655 O O . ARG A 1 83 ? 6.851 -0.399 -15.176 1.00 79.31 83 ARG A O 1
ATOM 662 N N . GLU A 1 84 ? 8.776 0.314 -16.099 1.00 79.88 84 GLU A N 1
ATOM 663 C CA . GLU A 1 84 ? 8.162 1.154 -17.128 1.00 79.88 84 GLU A CA 1
ATOM 664 C C . GLU A 1 84 ? 7.362 0.317 -18.132 1.00 79.88 84 GLU A C 1
ATOM 666 O O . GLU A 1 84 ? 6.197 0.621 -18.395 1.00 79.88 84 GLU A O 1
ATOM 671 N N . ILE A 1 85 ? 7.929 -0.793 -18.616 1.00 81.44 85 ILE A N 1
ATOM 672 C CA . ILE A 1 85 ? 7.229 -1.735 -19.502 1.00 81.44 85 ILE A CA 1
ATOM 673 C C . ILE A 1 85 ? 5.952 -2.255 -18.834 1.00 81.44 85 ILE A C 1
ATOM 675 O O . ILE A 1 85 ? 4.889 -2.286 -19.462 1.00 81.44 85 ILE A O 1
ATOM 679 N N . LEU A 1 86 ? 6.027 -2.621 -17.550 1.00 81.94 86 LEU A N 1
ATOM 680 C CA . LEU A 1 86 ? 4.863 -3.079 -16.801 1.00 81.94 86 LEU A CA 1
ATOM 681 C C . LEU A 1 86 ? 3.805 -1.971 -16.673 1.00 81.94 86 LEU A C 1
ATOM 683 O O . LEU A 1 86 ? 2.633 -2.223 -16.947 1.00 81.94 86 LEU A O 1
ATOM 687 N N . LEU A 1 87 ? 4.194 -0.748 -16.300 1.00 81.31 87 LEU A N 1
ATOM 688 C CA . LEU A 1 87 ? 3.288 0.403 -16.179 1.00 81.31 87 LEU A CA 1
ATOM 689 C C . LEU A 1 87 ? 2.562 0.693 -17.498 1.00 81.31 87 LEU A C 1
ATOM 691 O O . LEU A 1 87 ? 1.338 0.793 -17.495 1.00 81.31 87 LEU A O 1
ATOM 695 N N . ILE A 1 88 ? 3.287 0.730 -18.619 1.00 81.81 88 ILE A N 1
ATOM 696 C CA . ILE A 1 88 ? 2.712 0.926 -19.960 1.00 81.81 88 ILE A CA 1
ATOM 697 C C . ILE A 1 88 ? 1.744 -0.209 -20.319 1.00 81.81 88 ILE A C 1
ATOM 699 O O . ILE A 1 88 ? 0.722 0.021 -20.961 1.00 81.81 88 ILE A O 1
ATOM 703 N N . SER A 1 89 ? 2.054 -1.446 -19.920 1.00 80.06 89 SER A N 1
ATOM 704 C CA . SER A 1 89 ? 1.186 -2.596 -20.195 1.00 80.06 89 SER A CA 1
ATOM 705 C C . SER A 1 89 ? -0.112 -2.596 -19.376 1.00 80.06 89 SER A C 1
ATOM 707 O O . SER A 1 89 ? -1.120 -3.139 -19.833 1.00 80.06 89 SER A O 1
ATOM 709 N N . MET A 1 90 ? -0.086 -1.993 -18.182 1.00 82.50 90 MET A N 1
ATOM 710 C CA . MET A 1 90 ? -1.224 -1.911 -17.263 1.00 82.50 90 MET A CA 1
ATOM 711 C C . MET A 1 90 ? -2.116 -0.699 -17.530 1.00 82.50 90 MET A C 1
ATOM 713 O O . MET A 1 90 ? -3.334 -0.829 -17.403 1.00 82.50 90 MET A O 1
ATOM 717 N N . ASP A 1 91 ? -1.526 0.441 -17.905 1.00 83.31 91 ASP A N 1
ATOM 718 C CA . ASP A 1 91 ? -2.218 1.689 -18.252 1.00 83.31 91 ASP A CA 1
ATOM 719 C C . ASP A 1 91 ? -3.042 1.513 -19.540 1.00 83.31 91 ASP A C 1
ATOM 721 O O . ASP A 1 91 ? -2.633 1.814 -20.665 1.00 83.31 91 ASP A O 1
ATOM 725 N N . THR A 1 92 ? -4.221 0.921 -19.372 1.00 78.94 92 THR A N 1
ATOM 726 C CA . THR A 1 92 ? -5.077 0.503 -20.481 1.00 78.94 92 THR A CA 1
ATOM 727 C C . THR A 1 92 ? -5.805 1.699 -21.082 1.00 78.94 92 THR A C 1
ATOM 729 O O . THR A 1 92 ? -6.055 1.721 -22.291 1.00 78.94 92 THR A O 1
ATOM 732 N N . ASN A 1 93 ? -6.153 2.688 -20.255 1.00 81.31 93 ASN A N 1
ATOM 733 C CA . ASN A 1 93 ? -6.832 3.900 -20.698 1.00 81.31 93 ASN A CA 1
ATOM 734 C C . ASN A 1 93 ? -5.849 4.976 -21.215 1.00 81.31 93 ASN A C 1
ATOM 736 O O . ASN A 1 93 ? -6.298 5.919 -21.872 1.00 81.31 93 ASN A O 1
ATOM 740 N N . LYS A 1 94 ? -4.536 4.782 -21.016 1.00 82.06 94 LYS A N 1
ATOM 741 C CA . LYS A 1 94 ? -3.443 5.666 -21.445 1.00 82.06 94 LYS A CA 1
ATOM 742 C C . LYS A 1 94 ? -3.549 7.067 -20.859 1.00 82.06 94 LYS A C 1
ATOM 744 O O . LYS A 1 94 ? -3.190 8.044 -21.523 1.00 82.06 94 LYS A O 1
ATOM 749 N N . ASP A 1 95 ? -4.073 7.177 -19.645 1.00 82.94 95 ASP A N 1
ATOM 750 C CA . ASP A 1 95 ? -4.155 8.447 -18.930 1.00 82.94 95 ASP A CA 1
ATOM 751 C C . ASP A 1 95 ? -2.852 8.783 -18.176 1.00 82.94 95 ASP A C 1
ATOM 753 O O . ASP A 1 95 ? -2.732 9.867 -17.598 1.00 82.94 95 ASP A O 1
ATOM 757 N N . GLY A 1 96 ? -1.849 7.895 -18.241 1.00 77.12 96 GLY A N 1
ATOM 758 C CA . GLY A 1 96 ? -0.561 8.036 -17.570 1.00 77.12 96 GLY A CA 1
ATOM 759 C C . GLY A 1 96 ? -0.604 7.634 -16.096 1.00 77.12 96 GLY A C 1
ATOM 760 O O . GLY A 1 96 ? 0.356 7.888 -15.362 1.00 77.12 96 GLY A O 1
ATOM 761 N N . VAL A 1 97 ? -1.704 7.035 -15.639 1.00 78.38 97 VAL A N 1
ATOM 762 C CA . VAL A 1 97 ? -1.968 6.701 -14.247 1.00 78.38 97 VAL A CA 1
ATOM 763 C C . VAL A 1 97 ? -2.449 5.258 -14.132 1.00 78.38 97 VAL A C 1
ATOM 765 O O . VAL A 1 97 ? -3.573 4.925 -14.461 1.00 78.38 97 VAL A O 1
ATOM 768 N N . VAL A 1 98 ? -1.642 4.399 -13.505 1.00 80.06 98 VAL A N 1
ATOM 769 C CA . VAL A 1 98 ? -2.093 3.037 -13.186 1.00 80.06 98 VAL A CA 1
ATOM 770 C C . VAL A 1 98 ? -2.862 3.012 -11.864 1.00 80.06 98 VAL A C 1
ATOM 772 O O . VAL A 1 98 ? -2.303 3.196 -10.774 1.00 80.06 98 VAL A O 1
ATOM 775 N N . THR A 1 99 ? -4.160 2.736 -11.947 1.00 81.69 99 THR A N 1
ATOM 776 C CA . THR A 1 99 ? -5.054 2.563 -10.796 1.00 81.69 99 THR A CA 1
ATOM 777 C C . THR A 1 99 ? -5.056 1.122 -10.263 1.00 81.69 99 THR A C 1
ATOM 779 O O . THR A 1 99 ? -4.690 0.171 -10.950 1.00 81.69 99 THR A O 1
ATOM 782 N N . LEU A 1 100 ? -5.521 0.922 -9.018 1.00 76.56 100 LEU A N 1
ATOM 783 C CA . LEU A 1 100 ? -5.697 -0.428 -8.445 1.00 76.56 100 LEU A CA 1
ATOM 784 C C . LEU A 1 100 ? -6.665 -1.274 -9.292 1.00 76.56 100 LEU A C 1
ATOM 786 O O . LEU A 1 100 ? -6.535 -2.494 -9.360 1.00 76.56 100 LEU A O 1
ATOM 790 N N . GLN A 1 101 ? -7.648 -0.624 -9.918 1.00 80.19 101 GLN A N 1
ATOM 791 C CA . GLN A 1 101 ? -8.620 -1.295 -10.769 1.00 80.19 101 GLN A CA 1
ATOM 792 C C . GLN A 1 101 ? -7.949 -1.838 -12.032 1.00 80.19 101 GLN A C 1
ATOM 794 O O . GLN A 1 101 ? -8.124 -3.009 -12.349 1.00 80.19 101 GLN A O 1
ATOM 799 N N . GLU A 1 102 ? -7.096 -1.047 -12.679 1.00 82.00 102 GLU A N 1
ATOM 800 C CA . GLU A 1 102 ? -6.355 -1.483 -13.867 1.00 82.00 102 GLU A CA 1
ATOM 801 C C . GLU A 1 102 ? -5.347 -2.585 -13.559 1.00 82.00 102 GLU A C 1
ATOM 803 O O . GLU A 1 102 ? -5.230 -3.536 -14.325 1.00 82.00 102 GLU A O 1
ATOM 808 N N . GLN A 1 103 ? -4.689 -2.537 -12.397 1.00 81.88 103 GLN A N 1
ATOM 809 C CA . GLN A 1 103 ? -3.854 -3.647 -11.929 1.00 81.88 103 GLN A CA 1
ATOM 810 C C . GLN A 1 103 ? -4.665 -4.942 -11.780 1.00 81.88 103 GLN A C 1
ATOM 812 O O . GLN A 1 103 ? -4.242 -6.007 -12.236 1.00 81.88 103 GLN A O 1
ATOM 817 N N . LYS A 1 104 ? -5.852 -4.857 -11.162 1.00 82.19 104 LYS A N 1
ATOM 818 C CA . LYS A 1 104 ? -6.767 -5.998 -11.013 1.00 82.19 104 LYS A CA 1
ATOM 819 C C . LYS A 1 104 ? -7.239 -6.518 -12.371 1.00 82.19 104 LYS A C 1
ATOM 821 O O . LYS A 1 104 ? -7.258 -7.732 -12.576 1.00 82.19 104 LYS A O 1
ATOM 826 N N . ASP A 1 105 ? -7.593 -5.630 -13.292 1.00 85.12 105 ASP A N 1
ATOM 827 C CA . ASP A 1 105 ? -8.078 -5.991 -14.624 1.00 85.12 105 ASP A CA 1
ATOM 828 C C . ASP A 1 105 ? -6.971 -6.626 -15.476 1.00 85.12 105 ASP A C 1
ATOM 830 O O . ASP A 1 105 ? -7.206 -7.641 -16.138 1.00 85.12 105 ASP A O 1
ATOM 834 N N . TYR A 1 106 ? -5.743 -6.109 -15.385 1.00 83.00 106 TYR A N 1
ATOM 835 C CA . TYR A 1 106 ? -4.560 -6.690 -16.014 1.00 83.00 106 TYR A CA 1
ATOM 836 C C . TYR A 1 106 ? -4.276 -8.106 -15.491 1.00 83.00 106 TYR A C 1
ATOM 838 O O . TYR A 1 106 ? -4.169 -9.048 -16.279 1.00 83.00 106 TYR A O 1
ATOM 846 N N . LEU A 1 107 ? -4.253 -8.299 -14.166 1.00 81.25 107 LEU A N 1
ATOM 847 C CA . LEU A 1 107 ? -4.073 -9.624 -13.559 1.00 81.25 107 LEU A CA 1
ATOM 848 C C . LEU A 1 107 ? -5.197 -10.595 -13.940 1.00 81.25 107 LEU A C 1
ATOM 850 O O . LEU A 1 107 ? -4.938 -11.753 -14.272 1.00 81.25 107 LEU A O 1
ATOM 854 N N . LYS A 1 108 ? -6.452 -10.134 -13.950 1.00 84.25 108 LYS A N 1
ATOM 855 C CA . LYS A 1 108 ? -7.598 -10.950 -14.367 1.00 84.25 108 LYS A CA 1
ATOM 856 C C . LYS A 1 108 ? -7.464 -11.403 -15.820 1.00 84.25 108 LYS A C 1
ATOM 858 O O . LYS A 1 108 ? -7.739 -12.564 -16.116 1.00 84.25 108 LYS A O 1
ATOM 863 N N . LYS A 1 109 ? -7.012 -10.517 -16.711 1.00 83.75 109 LYS A N 1
ATOM 864 C CA . LYS A 1 109 ? -6.750 -10.826 -18.123 1.00 83.75 109 LYS A CA 1
ATOM 865 C C . LYS A 1 109 ? -5.639 -11.866 -18.298 1.00 83.75 109 LYS A C 1
ATOM 867 O O . LYS A 1 109 ? -5.709 -12.655 -19.235 1.00 83.75 109 LYS A O 1
ATOM 872 N N . LEU A 1 110 ? -4.641 -11.886 -17.412 1.00 77.75 110 LEU A N 1
ATOM 873 C CA . LEU A 1 110 ? -3.566 -12.882 -17.435 1.00 77.75 110 LEU A CA 1
ATOM 874 C C . LEU A 1 110 ? -4.009 -14.255 -16.912 1.00 77.75 110 LEU A C 1
ATOM 876 O O . LEU A 1 110 ? -3.591 -15.264 -17.468 1.00 77.75 110 LEU A O 1
ATOM 880 N N . ILE A 1 111 ? -4.864 -14.301 -15.883 1.00 74.12 111 I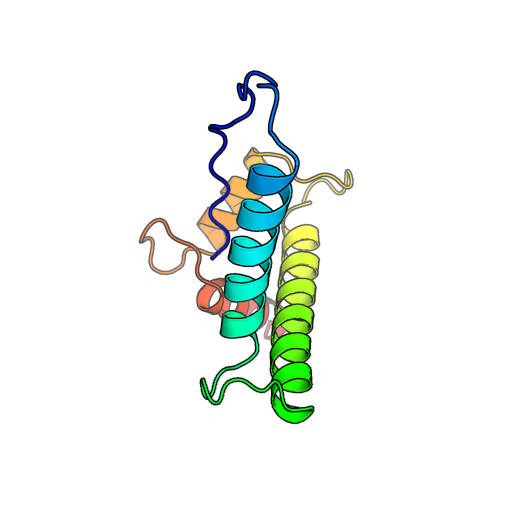LE A N 1
ATOM 881 C CA . ILE A 1 111 ? -5.368 -15.558 -15.294 1.00 74.12 111 ILE A CA 1
ATOM 882 C C . ILE A 1 111 ? -6.478 -16.195 -16.149 1.00 74.12 111 ILE A C 1
ATOM 884 O O . ILE A 1 111 ? -6.625 -17.412 -16.148 1.00 74.12 111 ILE A O 1
ATOM 888 N N . GLN A 1 112 ? -7.279 -15.399 -16.868 1.00 66.62 112 GLN A N 1
ATOM 889 C CA . GLN A 1 112 ? -8.352 -15.900 -17.747 1.00 66.62 112 GLN A CA 1
ATOM 890 C C . GLN A 1 112 ? -7.876 -16.369 -19.135 1.00 66.62 112 GLN A C 1
ATOM 892 O O . GLN A 1 112 ? -8.714 -16.612 -20.005 1.00 66.62 112 GLN A O 1
ATOM 897 N N . LYS A 1 113 ? -6.564 -16.473 -19.361 1.00 50.59 113 LYS A N 1
ATOM 898 C CA . LYS A 1 113 ? -5.976 -16.941 -20.620 1.00 50.59 113 LYS A CA 1
ATOM 899 C C . LYS A 1 113 ? -5.669 -18.434 -20.561 1.00 50.59 113 LYS A C 1
ATOM 901 O O . LYS A 1 113 ? -5.855 -19.089 -21.609 1.00 50.59 113 LYS A O 1
#